Protein AF-A0A2V2PNP1-F1 (afdb_monomer)

Radius of gyration: 14.02 Å; Cα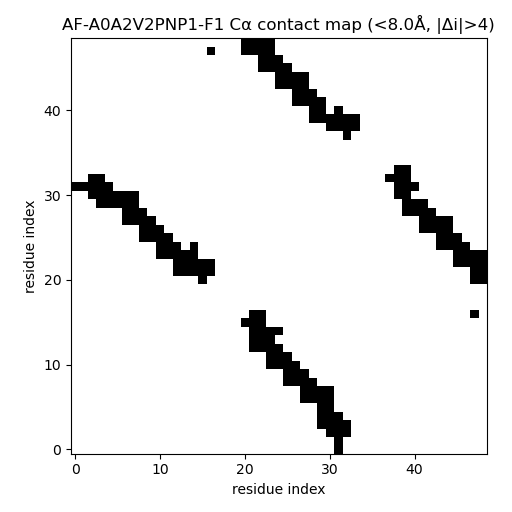 contacts (8 Å, |Δi|>4): 97; chains: 1; bounding box: 33×15×30 Å

Foldseek 3Di:
DPPWDDKDKDWDQQDADPVRFTKIKIWIATCDADPVRDGDDIDIDMDGD

Nearest PDB structures (foldseek):
  3nja-assembly1_B  TM=5.824E-01  e=2.512E+00  Chromobacterium violaceum ATCC 12472
  3icy-assembly2_B-3  TM=4.948E-01  e=2.512E+00  Chlorobaculum tepidum
  2n6f-assembly1_A  TM=4.375E-01  e=4.385E+00  Homo sapiens
  8voi-assembly1_B  TM=4.274E-01  e=4.385E+00  Homo sapiens
  3luq-assembly2_A  TM=4.329E-01  e=5.183E+00  Geobacter sulfurreducens PCA

Solvent-accessible surface area (backbone atoms only — not comparable to full-atom values): 3010 Å² total; per-residue (Å²): 116,85,76,51,86,52,74,50,73,50,80,40,76,79,43,65,47,97,87,67,45,52,20,40,37,37,42,39,36,44,66,21,53,49,99,86,67,45,82,35,68,71,47,80,48,74,47,75,111

Structure (mmCIF, N/CA/C/O backbone):
data_AF-A0A2V2PNP1-F1
#
_entry.id   AF-A0A2V2PNP1-F1
#
loop_
_atom_site.group_PDB
_atom_site.id
_atom_site.type_symbol
_atom_site.label_atom_id
_atom_site.label_alt_id
_atom_site.label_comp_id
_atom_site.label_asym_id
_atom_site.label_entity_id
_atom_site.label_seq_id
_atom_site.pdbx_PDB_ins_code
_atom_site.Cartn_x
_atom_site.Cartn_y
_atom_site.Cartn_z
_atom_site.occupancy
_atom_site.B_iso_or_equiv
_atom_site.auth_seq_id
_atom_site.auth_comp_id
_atom_site.auth_asym_id
_atom_site.auth_atom_id
_atom_site.pdbx_PDB_model_num
ATOM 1 N N . ARG A 1 1 ? 16.600 7.235 -6.766 1.00 66.56 1 ARG A N 1
ATOM 2 C CA . ARG A 1 1 ? 17.307 6.024 -7.242 1.00 66.56 1 ARG A CA 1
ATOM 3 C C . ARG A 1 1 ? 17.490 6.182 -8.745 1.00 66.56 1 ARG A C 1
ATOM 5 O O . ARG A 1 1 ? 16.516 6.583 -9.375 1.00 66.56 1 ARG A O 1
ATOM 12 N N . PRO A 1 2 ? 18.693 5.987 -9.307 1.00 73.69 2 PRO A N 1
ATOM 13 C CA . PRO A 1 2 ? 18.865 5.979 -10.758 1.00 73.69 2 PRO A CA 1
ATOM 14 C C . PRO A 1 2 ? 17.906 4.963 -11.395 1.00 73.69 2 PRO A C 1
ATOM 16 O O . PRO A 1 2 ? 17.702 3.893 -10.831 1.00 73.69 2 PRO A O 1
ATOM 19 N N . GLY A 1 3 ? 17.287 5.319 -12.519 1.00 81.50 3 GLY A N 1
ATOM 20 C CA . GLY A 1 3 ? 16.398 4.420 -13.263 1.00 81.50 3 GLY A CA 1
ATOM 21 C C . GLY A 1 3 ? 14.944 4.334 -12.783 1.00 81.50 3 GLY A C 1
ATOM 22 O O . GLY A 1 3 ? 14.161 3.687 -13.465 1.00 81.50 3 GLY A O 1
ATOM 23 N N . VAL A 1 4 ? 14.560 4.993 -11.680 1.00 89.75 4 VAL A N 1
ATOM 24 C CA . VAL A 1 4 ? 13.138 5.127 -11.299 1.00 89.75 4 VAL A CA 1
ATOM 25 C C . VAL A 1 4 ? 12.502 6.264 -12.093 1.00 89.75 4 VAL A C 1
ATOM 27 O O . VAL A 1 4 ? 13.021 7.383 -12.088 1.00 89.75 4 VAL A O 1
ATOM 30 N N . SER A 1 5 ? 11.372 5.988 -12.737 1.00 91.75 5 SER A N 1
ATOM 31 C CA . SER A 1 5 ? 10.592 6.957 -13.512 1.00 91.75 5 SER A CA 1
ATOM 32 C C . SER A 1 5 ? 9.129 7.045 -13.078 1.00 91.75 5 SER A C 1
ATOM 34 O O . SER A 1 5 ? 8.484 8.069 -13.309 1.00 91.75 5 SER A O 1
ATOM 36 N N . ALA A 1 6 ? 8.626 6.021 -12.388 1.00 91.69 6 ALA A N 1
ATOM 37 C CA . ALA A 1 6 ? 7.258 5.952 -11.908 1.00 91.69 6 ALA A CA 1
ATOM 38 C C . ALA A 1 6 ? 7.176 5.317 -10.515 1.00 91.69 6 ALA A C 1
ATOM 40 O O . ALA A 1 6 ? 7.959 4.440 -10.148 1.00 91.69 6 ALA A O 1
ATOM 41 N N . ILE A 1 7 ? 6.175 5.760 -9.756 1.00 92.56 7 ILE A N 1
ATOM 42 C CA . ILE A 1 7 ? 5.770 5.159 -8.486 1.00 92.56 7 ILE A CA 1
ATOM 43 C C . ILE A 1 7 ? 4.312 4.732 -8.625 1.00 92.56 7 ILE A C 1
ATOM 45 O O . ILE A 1 7 ? 3.463 5.534 -9.016 1.00 92.56 7 ILE A O 1
ATOM 49 N N . GLU A 1 8 ? 4.028 3.485 -8.277 1.00 93.69 8 GLU A N 1
ATOM 50 C CA . GLU A 1 8 ? 2.683 2.937 -8.176 1.00 93.69 8 GLU A CA 1
ATOM 51 C C . GLU A 1 8 ? 2.275 2.883 -6.701 1.00 93.69 8 GLU A C 1
ATOM 53 O O . GLU A 1 8 ? 3.027 2.394 -5.852 1.00 93.69 8 GLU A O 1
ATOM 58 N N . VAL A 1 9 ? 1.087 3.410 -6.396 1.00 96.31 9 VAL A N 1
ATOM 59 C CA . VAL A 1 9 ? 0.517 3.393 -5.046 1.00 96.31 9 VAL A CA 1
ATOM 60 C C . VAL A 1 9 ? -0.874 2.785 -5.100 1.00 96.31 9 VAL A C 1
ATOM 62 O O . VAL A 1 9 ? -1.793 3.379 -5.665 1.00 96.31 9 VAL A O 1
ATOM 65 N N . GLU A 1 10 ? -1.038 1.628 -4.468 1.00 96.94 10 GLU A N 1
ATOM 66 C CA . GLU A 1 10 ? -2.352 1.048 -4.204 1.00 96.94 10 GLU A CA 1
ATOM 67 C C . GLU A 1 10 ? -2.837 1.496 -2.824 1.00 96.94 10 GLU A C 1
ATOM 69 O O . GLU A 1 10 ? -2.098 1.414 -1.837 1.00 96.94 10 GLU A O 1
ATOM 74 N N . VAL A 1 11 ? -4.083 1.972 -2.760 1.00 97.38 11 VAL A N 1
ATOM 75 C CA . VAL A 1 11 ? -4.724 2.445 -1.530 1.00 97.38 11 VAL A CA 1
ATOM 76 C C . VAL A 1 11 ? -5.933 1.576 -1.223 1.00 97.38 11 VAL A C 1
ATOM 78 O O . VAL A 1 11 ? -6.921 1.595 -1.955 1.00 97.38 11 VAL A O 1
ATOM 81 N N . ASP A 1 12 ? -5.883 0.873 -0.095 1.00 97.88 12 ASP A N 1
ATOM 82 C CA . ASP A 1 12 ? -7.003 0.096 0.424 1.00 97.88 12 ASP A CA 1
ATOM 83 C C . ASP A 1 12 ? -7.479 0.701 1.751 1.00 97.88 12 ASP A C 1
ATOM 85 O O . ASP A 1 12 ? -6.835 0.559 2.793 1.00 97.88 12 ASP A O 1
ATOM 89 N N . ALA A 1 13 ? -8.618 1.394 1.695 1.00 96.38 13 ALA A N 1
ATOM 90 C CA . ALA A 1 13 ? -9.291 2.003 2.846 1.00 96.38 13 ALA A CA 1
ATOM 91 C C . ALA A 1 13 ? -10.427 1.123 3.404 1.00 96.38 13 ALA A C 1
ATOM 93 O O . ALA A 1 13 ? -11.284 1.598 4.150 1.00 96.38 13 ALA A O 1
ATOM 94 N N . THR A 1 14 ? -10.472 -0.154 3.013 1.00 96.25 14 THR A N 1
ATOM 95 C CA . THR A 1 14 ? -11.478 -1.120 3.477 1.00 96.25 14 THR A CA 1
ATOM 96 C C . THR A 1 14 ? -10.920 -2.116 4.493 1.00 96.25 14 THR A C 1
ATOM 98 O O . THR A 1 14 ? -11.681 -2.878 5.096 1.00 96.25 14 THR A O 1
ATOM 101 N N . VAL A 1 15 ? -9.604 -2.089 4.733 1.00 96.75 15 VAL A N 1
ATOM 102 C CA . VAL A 1 15 ? -8.938 -3.001 5.664 1.00 96.75 15 VAL A CA 1
ATOM 103 C C . VAL A 1 15 ? -9.411 -2.820 7.106 1.00 96.75 15 VAL A C 1
ATOM 105 O O . VAL A 1 15 ? -9.719 -1.722 7.579 1.00 96.75 15 VAL A O 1
ATOM 108 N N . ARG A 1 16 ? -9.415 -3.937 7.833 1.00 96.50 16 ARG A N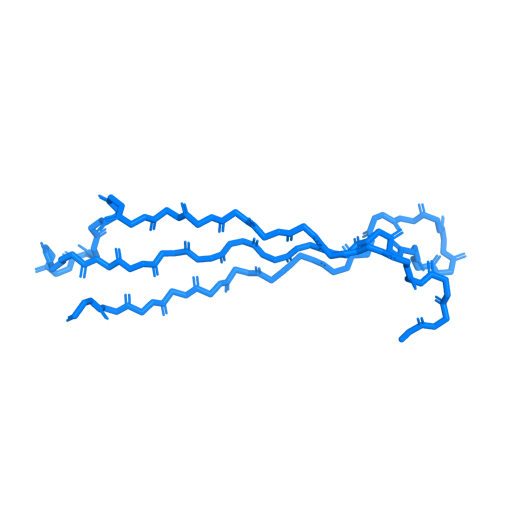 1
ATOM 109 C CA . ARG A 1 16 ? -9.612 -3.984 9.281 1.00 96.50 16 ARG A CA 1
ATOM 110 C C . ARG A 1 16 ? -8.338 -4.476 9.947 1.00 96.50 16 ARG A C 1
ATOM 112 O O . ARG A 1 16 ? -7.751 -5.461 9.504 1.00 96.50 16 ARG A O 1
ATOM 119 N N . LEU A 1 17 ? -7.923 -3.793 11.009 1.00 92.81 17 LEU A N 1
ATOM 120 C CA . LEU A 1 17 ? -6.855 -4.265 11.881 1.00 92.81 17 LEU A CA 1
ATOM 121 C C . LEU A 1 17 ? -7.336 -5.462 12.706 1.00 92.81 17 LEU A C 1
ATOM 123 O O . LEU A 1 17 ? -8.536 -5.702 12.848 1.00 92.81 17 LEU A O 1
ATOM 127 N N . ALA A 1 18 ? -6.389 -6.190 13.298 1.00 93.50 18 ALA A N 1
ATOM 128 C CA . ALA A 1 18 ? -6.693 -7.325 14.170 1.00 93.50 18 ALA A CA 1
ATOM 129 C C . ALA A 1 18 ? -7.552 -6.934 15.391 1.00 93.50 18 ALA A C 1
ATOM 131 O O . ALA A 1 18 ? -8.283 -7.767 15.916 1.00 93.50 18 ALA A O 1
ATOM 132 N N . ASP A 1 19 ? -7.498 -5.665 15.812 1.00 92.94 19 ASP A N 1
ATOM 133 C CA . ASP A 1 19 ? -8.326 -5.100 16.885 1.00 92.94 19 ASP A CA 1
ATOM 134 C C . ASP A 1 19 ? -9.733 -4.659 16.416 1.00 92.94 19 ASP A C 1
ATOM 136 O O . ASP A 1 19 ? -10.509 -4.108 17.194 1.00 92.94 19 ASP A O 1
ATOM 140 N N . GLY A 1 20 ? -10.077 -4.897 15.146 1.00 96.12 20 GLY A N 1
ATOM 141 C CA . GLY A 1 20 ? -11.374 -4.580 14.546 1.00 96.12 20 GLY A CA 1
ATOM 142 C C . GLY A 1 20 ? -11.530 -3.136 14.057 1.00 96.12 20 GLY A C 1
ATOM 143 O O . GLY A 1 20 ? -12.514 -2.828 13.366 1.00 96.12 20 GLY A O 1
ATOM 144 N N . ARG A 1 21 ? -10.575 -2.243 14.350 1.00 96.69 21 ARG A N 1
ATOM 145 C CA . ARG A 1 21 ? -10.612 -0.868 13.837 1.00 96.69 21 ARG A CA 1
ATOM 146 C C . ARG A 1 21 ? -10.416 -0.846 12.326 1.00 96.69 21 ARG A C 1
ATOM 148 O O . ARG A 1 21 ? -9.736 -1.698 11.754 1.00 96.69 21 ARG A O 1
ATOM 155 N N . GLY A 1 22 ? -11.046 0.130 11.675 1.00 97.81 22 GLY A N 1
ATOM 156 C CA . GLY A 1 22 ? -10.736 0.440 10.283 1.00 97.81 22 GLY A CA 1
ATOM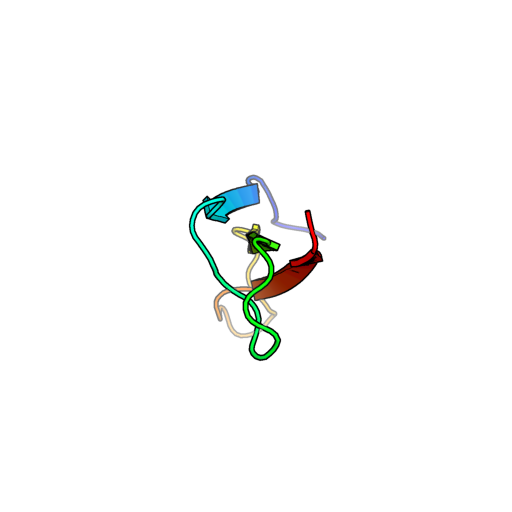 157 C C . GLY A 1 22 ? -9.300 0.939 10.155 1.00 97.81 22 GLY A C 1
ATOM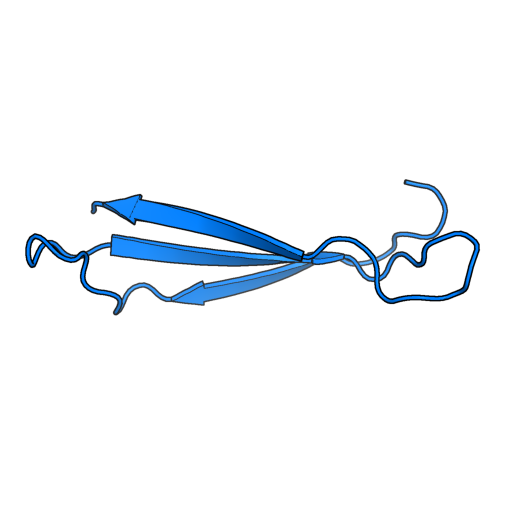 158 O O . GLY A 1 22 ? -8.756 1.523 11.094 1.00 97.81 22 GLY A O 1
ATOM 159 N N . ALA A 1 23 ? -8.696 0.697 9.002 1.00 97.50 23 ALA A N 1
ATOM 160 C CA . ALA A 1 23 ? -7.366 1.182 8.677 1.00 97.50 23 ALA A CA 1
ATOM 161 C C . ALA A 1 23 ? -7.272 1.576 7.202 1.00 97.50 23 ALA A C 1
ATOM 163 O O . ALA A 1 23 ? -8.155 1.280 6.394 1.00 97.50 23 ALA A O 1
ATOM 164 N N . VAL A 1 24 ? -6.161 2.222 6.867 1.00 97.69 24 VAL A N 1
ATOM 165 C CA . VAL A 1 24 ? -5.687 2.373 5.494 1.00 97.69 24 VAL A CA 1
ATOM 166 C C . VAL A 1 24 ? -4.427 1.537 5.341 1.00 97.69 24 VAL A C 1
ATOM 168 O O . VAL A 1 24 ? -3.517 1.611 6.172 1.00 97.69 24 VAL A O 1
ATOM 171 N N . ARG A 1 25 ? -4.360 0.755 4.265 1.00 97.06 25 ARG A N 1
ATOM 172 C CA . ARG A 1 25 ? -3.146 0.074 3.817 1.00 97.06 25 ARG A CA 1
ATOM 173 C C . ARG A 1 25 ? -2.679 0.691 2.508 1.00 97.06 25 ARG A C 1
ATOM 175 O O . ARG A 1 25 ? -3.477 0.900 1.599 1.00 97.06 25 ARG A O 1
ATOM 182 N N . LEU A 1 26 ? -1.379 0.946 2.433 1.00 97.38 26 LEU A N 1
ATOM 183 C CA . LEU A 1 26 ? -0.699 1.397 1.230 1.00 97.38 26 LEU A CA 1
ATOM 184 C C . LEU A 1 26 ? 0.289 0.327 0.781 1.00 97.38 26 LEU A C 1
ATOM 186 O O . LEU A 1 26 ? 1.121 -0.123 1.575 1.00 97.38 26 LEU A O 1
ATOM 190 N N . LEU A 1 27 ? 0.218 -0.035 -0.494 1.00 96.00 27 LEU A N 1
ATOM 191 C CA . LEU A 1 27 ? 1.289 -0.745 -1.179 1.00 96.00 27 LEU A CA 1
ATOM 192 C C . LEU A 1 27 ? 1.990 0.252 -2.095 1.00 96.00 27 LEU A C 1
ATOM 194 O O . LEU A 1 27 ? 1.355 0.841 -2.964 1.00 96.00 27 LEU A O 1
ATOM 198 N N . VAL A 1 28 ? 3.285 0.455 -1.880 1.00 95.06 28 VAL A N 1
ATOM 199 C CA . VAL A 1 28 ? 4.096 1.382 -2.671 1.00 95.06 28 VAL A CA 1
ATOM 200 C C . VAL A 1 28 ? 5.155 0.585 -3.406 1.00 95.06 28 VAL A C 1
ATOM 202 O O . VAL A 1 28 ? 5.967 -0.093 -2.772 1.00 95.06 28 VAL A O 1
ATOM 205 N N . ALA A 1 29 ? 5.152 0.684 -4.729 1.00 92.19 29 ALA A N 1
ATOM 206 C CA . ALA A 1 29 ? 6.153 0.081 -5.593 1.00 92.19 29 ALA A CA 1
ATOM 207 C C . ALA A 1 29 ? 6.768 1.143 -6.507 1.00 92.19 29 ALA A C 1
ATOM 209 O O . ALA A 1 29 ? 6.088 2.068 -6.951 1.00 92.19 29 ALA A O 1
ATOM 210 N N . ASP A 1 30 ? 8.055 0.993 -6.805 1.00 92.50 30 ASP A N 1
ATOM 211 C CA . ASP A 1 30 ? 8.731 1.765 -7.844 1.00 92.50 30 ASP A CA 1
ATOM 212 C C . ASP A 1 30 ? 9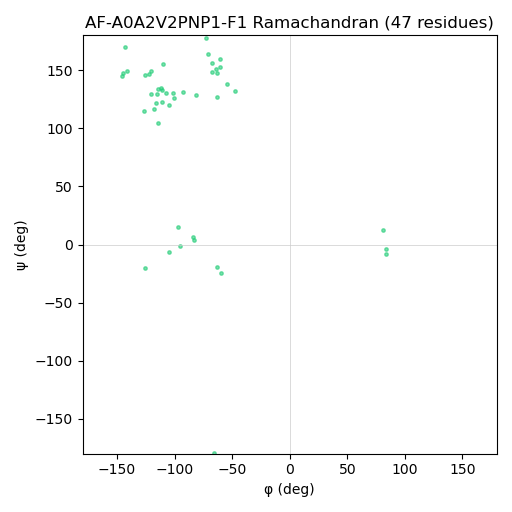.093 0.878 -9.042 1.00 92.50 30 ASP A C 1
ATOM 214 O O . ASP A 1 30 ? 9.191 -0.347 -8.929 1.00 92.50 30 ASP A O 1
ATOM 218 N N . ASP A 1 31 ? 9.238 1.496 -10.213 1.00 89.62 31 ASP A N 1
ATOM 219 C CA . ASP A 1 31 ? 9.622 0.828 -11.463 1.00 89.62 31 ASP A CA 1
ATOM 220 C C . ASP A 1 31 ? 11.141 0.659 -11.623 1.00 89.62 31 ASP A C 1
ATOM 222 O O . ASP A 1 31 ? 11.614 0.207 -12.670 1.00 89.62 31 ASP A O 1
ATOM 226 N N . GLY A 1 32 ? 11.911 1.002 -10.588 1.00 88.06 32 GLY A N 1
ATOM 227 C CA . GLY A 1 32 ? 13.343 0.784 -10.570 1.00 88.06 32 GLY A CA 1
ATOM 228 C C . GLY A 1 32 ? 13.677 -0.700 -10.692 1.00 88.06 32 GLY A C 1
ATOM 229 O O . GLY A 1 32 ? 12.873 -1.591 -10.395 1.00 88.06 32 GLY A O 1
ATOM 230 N N . ARG A 1 33 ? 14.913 -0.976 -11.097 1.00 83.62 33 ARG A N 1
ATOM 231 C CA . ARG A 1 33 ? 15.488 -2.318 -11.021 1.00 83.62 33 ARG A CA 1
ATOM 232 C C . ARG A 1 33 ? 16.756 -2.292 -10.191 1.00 83.62 33 ARG A C 1
ATOM 234 O O . ARG A 1 33 ? 17.452 -1.276 -10.171 1.00 83.62 33 ARG A O 1
ATOM 241 N N . ASP A 1 34 ? 17.013 -3.382 -9.481 1.00 82.31 34 ASP A N 1
ATOM 242 C CA . ASP A 1 34 ? 18.318 -3.598 -8.858 1.00 82.31 34 ASP A CA 1
ATOM 243 C C . ASP A 1 34 ? 19.382 -3.935 -9.921 1.00 82.31 34 ASP A C 1
ATOM 245 O O . ASP A 1 34 ? 19.095 -4.003 -11.121 1.00 82.31 34 ASP A O 1
ATOM 249 N N . GLU A 1 35 ? 20.630 -4.111 -9.486 1.00 79.00 35 GLU A N 1
ATOM 250 C CA . GLU A 1 35 ? 21.764 -4.405 -10.374 1.00 79.00 35 GLU A CA 1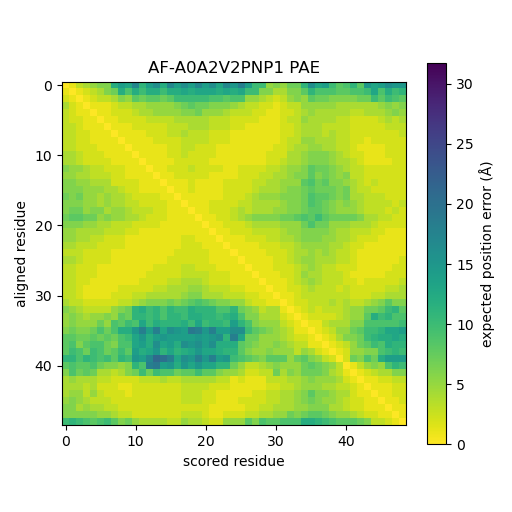
ATOM 251 C C . GLU A 1 35 ? 21.614 -5.745 -11.122 1.00 79.00 35 GLU A C 1
ATOM 253 O O . GLU A 1 35 ? 22.235 -5.932 -12.168 1.00 79.00 35 GLU A O 1
ATOM 258 N N . GLU A 1 36 ? 20.752 -6.646 -10.642 1.00 81.62 36 GLU A N 1
ATOM 259 C CA . GLU A 1 36 ? 20.459 -7.951 -11.246 1.00 81.62 36 GLU A CA 1
ATOM 260 C C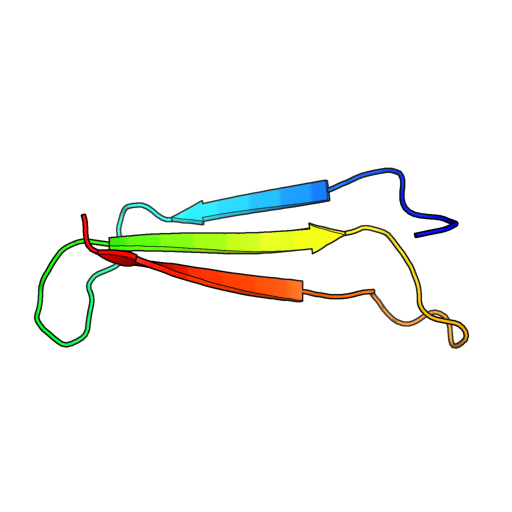 . GLU A 1 36 ? 19.214 -7.919 -12.154 1.00 81.62 36 GLU A C 1
ATOM 262 O O . GLU A 1 36 ? 18.875 -8.916 -12.796 1.00 81.62 36 GLU A O 1
ATOM 267 N N . GLY A 1 37 ? 18.539 -6.769 -12.268 1.00 78.12 37 GLY A N 1
ATOM 268 C CA . GLY A 1 37 ? 17.334 -6.612 -13.083 1.00 78.12 37 GLY A CA 1
ATOM 269 C C . GLY A 1 37 ? 16.045 -7.099 -12.405 1.00 78.12 37 GLY A C 1
ATOM 270 O O . GLY A 1 37 ? 15.012 -7.209 -13.074 1.00 78.12 37 GLY A O 1
ATOM 271 N N . GLY A 1 38 ? 16.073 -7.369 -11.099 1.00 78.38 38 GLY A N 1
ATOM 272 C CA . GLY A 1 38 ? 14.897 -7.657 -10.283 1.00 78.38 38 GLY A CA 1
ATOM 273 C C . GLY A 1 38 ? 13.985 -6.436 -10.126 1.00 78.38 38 GLY A C 1
ATOM 274 O O . GLY A 1 38 ? 14.418 -5.289 -10.266 1.00 78.38 38 GLY A O 1
ATOM 275 N N . ARG A 1 39 ? 12.690 -6.664 -9.853 1.00 71.25 39 ARG A N 1
ATOM 276 C CA . ARG A 1 39 ? 11.759 -5.573 -9.509 1.00 71.25 39 ARG A CA 1
ATOM 277 C C . ARG A 1 39 ? 12.234 -4.938 -8.200 1.00 71.25 39 ARG A C 1
ATOM 279 O O . ARG A 1 39 ? 12.422 -5.646 -7.214 1.00 71.25 39 ARG A O 1
ATOM 286 N N . SER A 1 40 ? 12.406 -3.618 -8.204 1.00 71.81 40 SER A N 1
ATOM 287 C CA . SER A 1 40 ? 12.820 -2.846 -7.030 1.00 71.81 40 SER A CA 1
ATOM 288 C C . SER A 1 40 ? 11.760 -2.867 -5.915 1.00 71.81 40 SER A C 1
ATOM 290 O O . SER A 1 40 ? 10.724 -3.533 -5.976 1.00 71.81 40 SER A O 1
ATOM 292 N N . THR A 1 41 ? 12.088 -2.168 -4.834 1.00 73.50 41 THR A N 1
ATOM 293 C CA . THR A 1 41 ? 11.440 -2.205 -3.529 1.00 73.50 41 THR A CA 1
ATOM 294 C C . THR A 1 41 ? 9.917 -2.099 -3.605 1.00 73.50 41 THR A C 1
ATOM 296 O O . THR A 1 41 ? 9.354 -1.188 -4.202 1.00 73.50 41 THR A O 1
ATOM 299 N N . THR A 1 42 ? 9.258 -3.004 -2.885 1.00 84.88 42 THR A N 1
ATOM 300 C CA . THR A 1 42 ? 7.851 -2.879 -2.515 1.00 84.88 42 THR A CA 1
ATOM 301 C C . THR A 1 42 ? 7.774 -2.641 -1.012 1.00 84.88 42 THR A C 1
ATOM 303 O O . THR A 1 42 ? 8.285 -3.442 -0.229 1.00 84.88 42 THR A O 1
ATOM 306 N N . VAL A 1 43 ? 7.160 -1.534 -0.598 1.00 94.06 43 VAL A N 1
ATOM 307 C CA . VAL A 1 43 ? 6.893 -1.231 0.813 1.00 94.06 43 VAL A CA 1
ATOM 308 C C . VAL A 1 43 ? 5.404 -1.390 1.0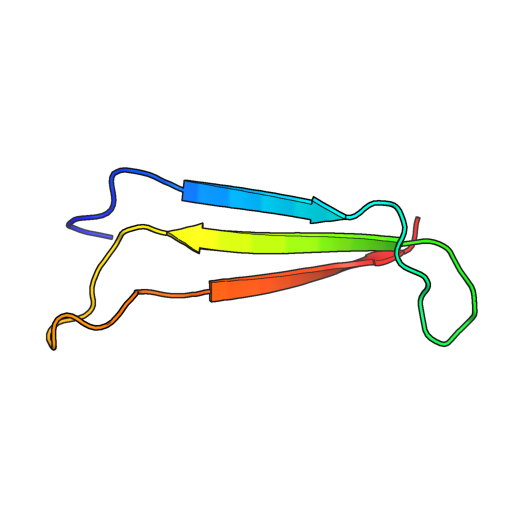68 1.00 94.06 43 VAL A C 1
ATOM 310 O O . VAL A 1 43 ? 4.580 -0.828 0.354 1.00 94.06 43 VAL A O 1
ATOM 313 N N . THR A 1 44 ? 5.056 -2.135 2.114 1.00 95.06 44 THR A N 1
ATOM 314 C CA . THR A 1 44 ? 3.703 -2.115 2.674 1.00 95.06 44 THR A CA 1
ATOM 315 C C . THR A 1 44 ? 3.698 -1.232 3.910 1.00 95.06 44 THR A C 1
ATOM 317 O O . THR A 1 44 ? 4.482 -1.444 4.834 1.00 95.06 44 THR A O 1
ATOM 320 N N . TRP A 1 45 ? 2.800 -0.256 3.933 1.00 96.19 45 TRP A N 1
ATOM 321 C CA . TRP A 1 45 ? 2.530 0.578 5.096 1.00 96.19 45 TRP A CA 1
ATOM 322 C C . TRP A 1 45 ? 1.066 0.438 5.504 1.00 96.19 45 TRP A C 1
ATOM 324 O O . TRP A 1 45 ? 0.192 0.210 4.669 1.00 96.19 45 TRP A O 1
ATOM 334 N N . GLN A 1 46 ? 0.794 0.569 6.797 1.00 95.94 46 GLN A N 1
ATOM 335 C CA . GLN A 1 46 ? -0.562 0.534 7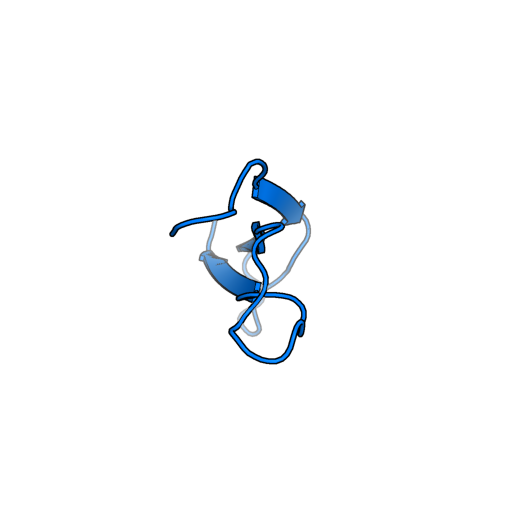.332 1.00 95.94 46 GLN A CA 1
ATOM 336 C C . GLN A 1 46 ? -0.696 1.477 8.525 1.00 95.94 46 GLN A C 1
ATOM 338 O O . GLN A 1 46 ? 0.235 1.593 9.327 1.00 95.94 46 GLN A O 1
ATOM 343 N N . ALA A 1 47 ? -1.868 2.095 8.670 1.00 95.94 47 ALA A N 1
ATOM 344 C CA . ALA A 1 47 ? -2.233 2.868 9.852 1.00 95.94 47 ALA A CA 1
ATOM 345 C C . ALA A 1 47 ? -3.728 2.736 10.183 1.00 95.94 47 ALA A C 1
ATOM 347 O O . ALA A 1 47 ? -4.542 2.603 9.265 1.00 95.94 47 ALA A O 1
ATOM 348 N N . PRO A 1 48 ? -4.099 2.778 11.477 1.00 95.00 48 PRO A N 1
ATOM 349 C CA . PRO A 1 48 ? -5.497 2.891 11.886 1.00 95.00 48 PRO A CA 1
ATOM 350 C C . PRO A 1 48 ? -6.131 4.182 11.347 1.00 95.00 48 PRO A C 1
ATOM 352 O O . PRO A 1 48 ? -5.426 5.173 11.144 1.00 95.00 48 PRO A O 1
ATOM 355 N N . LEU A 1 49 ? -7.453 4.152 11.147 1.00 90.94 49 LEU A N 1
ATOM 356 C CA . LEU A 1 49 ? -8.271 5.355 10.945 1.00 90.94 49 LEU A CA 1
ATOM 357 C C . LEU A 1 49 ? -8.338 6.214 12.214 1.00 90.94 49 LEU A C 1
ATOM 359 O O . LEU A 1 49 ? -8.345 5.631 13.327 1.00 90.94 49 LEU A O 1
#

Secondary structure (DSSP, 8-state):
-TT---EEEEEE---B-TTS-BEEEEEEEES-B-TTS-B--EEEEEEE-

pLDDT: mean 90.13, std 8.43, range [66.56, 97.88]

Mean predicted aligned error: 4.34 Å

Sequence (49 aa):
RPGVSAIEVEVDATVRLADGRGAVRLLVADDGRDEEGGRSTTVTWQAPL